Protein AF-A0A7R8ZZR2-F1 (afdb_monomer)

Solvent-accessible surface area (backbone atoms only — not comparable to full-atom values): 8024 Å² total; per-residue (Å²): 112,69,71,65,54,50,57,35,48,76,73,75,44,78,83,73,90,65,82,86,85,76,93,76,87,81,80,79,66,53,76,49,72,29,12,95,84,40,69,43,72,33,41,81,89,72,73,53,55,64,72,53,39,48,68,42,6,51,64,75,61,72,66,41,64,36,55,66,50,76,46,54,49,94,45,49,70,57,51,56,50,48,55,53,53,51,52,53,51,31,54,44,25,63,27,50,72,75,53,82,60,51,75,46,70,40,54,95,84,43,59,70,61,52,55,50,52,50,52,54,58,44,57,76,65,65,49,64,77,84,128

Sequence (131 aa):
NEEAESILREWGVKIDRNVLSLSGRNLGSEKVYFGQGRSVVCDRKKADFTSGLTNSGPLKPIDVHCWGIIYPRKDEQTAQSFMREYKNAAMGMKIRIANDPIVRGVSSTGGVKEYLKFLQEMKQTNPQIQV

Foldseek 3Di:
DVVVQVVQVVVVHDDDPDDDDDDDDQDAFDWDAADPRDIDGQDSVPSDCVVVQLQGAHNDADAWEAAADEDALVCVVVVVVVQVVVCVSCVSNVHHHPDDYHYYHAYPPNPVVVVVVVVVVSVVVVGPDDD

Organism: NCBI:txid163714

Mean predicted aligned error: 9.52 Å

pLDDT: mean 86.4, std 8.98, range [32.56, 96.19]

InterPro domains:
  IPR012337 Ribonuclease H-like superfamily [SSF53098] (2-122)

Structure (mmCIF, N/CA/C/O backbone):
data_AF-A0A7R8ZZR2-F1
#
_entry.id   AF-A0A7R8ZZR2-F1
#
loop_
_atom_site.group_PDB
_atom_site.id
_atom_site.type_symbol
_atom_site.label_atom_id
_atom_site.label_alt_id
_atom_site.label_comp_id
_atom_site.label_asym_id
_atom_site.label_entity_id
_atom_site.label_seq_id
_atom_site.pdbx_PDB_ins_code
_atom_site.Cartn_x
_atom_site.Cartn_y
_atom_site.Cartn_z
_atom_site.occupancy
_atom_site.B_iso_or_equiv
_atom_site.auth_seq_id
_atom_site.auth_comp_id
_atom_site.auth_asym_id
_atom_site.auth_atom_id
_atom_site.pdbx_PDB_model_num
ATOM 1 N N . ASN A 1 1 ? 47.458 11.390 -7.026 1.00 74.88 1 ASN A N 1
ATOM 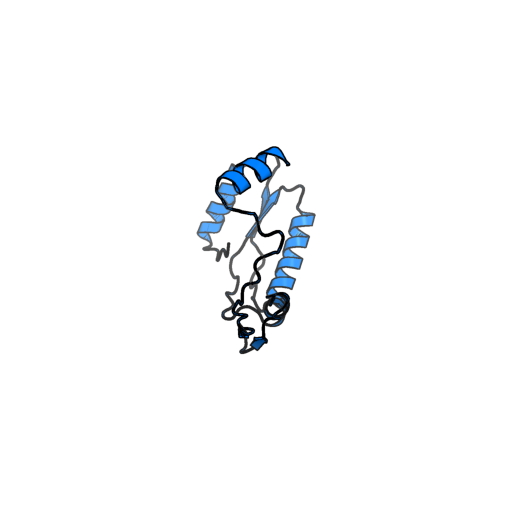2 C CA . ASN A 1 1 ? 48.406 10.905 -6.006 1.00 74.88 1 ASN A CA 1
ATOM 3 C C . ASN A 1 1 ? 49.623 10.396 -6.758 1.00 74.88 1 ASN A C 1
ATOM 5 O O . ASN A 1 1 ? 49.504 9.386 -7.438 1.00 74.88 1 ASN A O 1
ATOM 9 N N . GLU A 1 2 ? 50.717 11.150 -6.740 1.00 80.31 2 GLU A N 1
ATOM 10 C CA . GLU A 1 2 ? 51.899 10.894 -7.579 1.00 80.31 2 GLU A CA 1
ATOM 11 C C . GLU A 1 2 ? 52.656 9.630 -7.158 1.00 80.31 2 GLU A C 1
ATOM 13 O O . GLU A 1 2 ? 53.114 8.877 -8.013 1.00 80.31 2 GLU A O 1
ATOM 18 N N . GLU A 1 3 ? 52.692 9.336 -5.858 1.00 87.56 3 GLU A N 1
ATOM 19 C CA . GLU A 1 3 ? 53.346 8.144 -5.312 1.00 87.56 3 GLU A CA 1
ATOM 20 C C . GLU A 1 3 ? 52.667 6.853 -5.802 1.00 87.56 3 GLU A C 1
ATOM 22 O O . GLU A 1 3 ? 53.319 5.932 -6.291 1.00 87.56 3 GLU A O 1
ATOM 27 N N . ALA A 1 4 ? 51.331 6.825 -5.790 1.00 84.31 4 ALA A N 1
ATOM 28 C CA . ALA A 1 4 ? 50.553 5.701 -6.309 1.00 84.31 4 ALA A CA 1
ATOM 29 C C . ALA A 1 4 ? 50.708 5.519 -7.833 1.00 84.31 4 ALA A C 1
ATOM 31 O O . ALA A 1 4 ? 50.738 4.389 -8.317 1.00 84.31 4 ALA A O 1
ATOM 32 N N . GLU A 1 5 ? 50.822 6.609 -8.604 1.00 85.69 5 GLU A N 1
ATOM 33 C CA . GLU A 1 5 ? 51.084 6.513 -10.047 1.00 85.69 5 GLU A CA 1
ATOM 34 C C . GLU A 1 5 ? 52.496 5.978 -10.341 1.00 85.69 5 GLU A C 1
ATOM 36 O O . GLU A 1 5 ? 52.665 5.254 -11.322 1.00 85.69 5 GLU A O 1
ATOM 41 N N . SER A 1 6 ? 53.492 6.292 -9.502 1.00 87.88 6 SER A N 1
ATOM 42 C CA . SER A 1 6 ? 54.864 5.784 -9.644 1.00 87.88 6 SER A CA 1
ATOM 43 C C . SER A 1 6 ? 54.932 4.269 -9.455 1.00 87.88 6 SER A C 1
ATOM 45 O O . SER A 1 6 ? 55.445 3.568 -10.324 1.00 87.88 6 SER A O 1
ATOM 47 N N . ILE A 1 7 ? 54.327 3.752 -8.380 1.00 92.19 7 ILE A N 1
ATOM 48 C CA . ILE A 1 7 ? 54.299 2.310 -8.087 1.00 92.19 7 ILE A CA 1
ATOM 49 C C . ILE A 1 7 ? 53.626 1.535 -9.229 1.00 92.19 7 ILE A C 1
ATOM 51 O O . ILE A 1 7 ? 54.125 0.505 -9.671 1.00 92.19 7 ILE A O 1
ATOM 55 N N . LEU A 1 8 ? 52.516 2.042 -9.773 1.00 88.69 8 LEU A N 1
ATOM 56 C CA . LEU A 1 8 ? 51.839 1.383 -10.895 1.00 88.69 8 LEU A CA 1
ATOM 57 C C . LEU A 1 8 ? 52.711 1.349 -12.158 1.00 88.69 8 LEU A C 1
ATOM 59 O O . LEU A 1 8 ? 52.755 0.327 -12.846 1.00 88.69 8 LEU A O 1
ATOM 63 N N . ARG A 1 9 ? 53.455 2.429 -12.435 1.00 89.56 9 ARG A N 1
ATOM 64 C CA . ARG A 1 9 ? 54.389 2.484 -13.568 1.00 89.56 9 ARG A CA 1
ATOM 65 C C . ARG A 1 9 ? 55.549 1.505 -13.414 1.00 89.56 9 ARG A C 1
ATOM 67 O O . ARG A 1 9 ? 55.917 0.885 -14.407 1.00 89.56 9 ARG A O 1
ATOM 74 N N . GLU A 1 10 ? 56.086 1.327 -12.206 1.00 93.12 10 GLU A N 1
ATOM 75 C CA . GLU A 1 10 ? 57.122 0.318 -11.923 1.00 93.12 10 GLU A CA 1
ATOM 76 C C . GLU A 1 10 ? 56.635 -1.104 -12.235 1.00 93.12 10 GLU A C 1
ATOM 78 O O . GLU A 1 10 ? 57.394 -1.932 -12.734 1.00 93.12 10 GLU A O 1
ATOM 83 N N . TRP A 1 11 ? 55.345 -1.367 -12.022 1.00 92.69 11 TRP A N 1
ATOM 84 C CA . TRP A 1 11 ? 54.698 -2.644 -12.331 1.00 92.69 11 TRP A CA 1
ATOM 85 C C . TRP A 1 11 ? 54.255 -2.756 -13.803 1.00 92.69 11 TRP A C 1
ATOM 87 O O . TRP A 1 11 ? 53.614 -3.733 -14.186 1.00 92.69 11 TRP A O 1
ATOM 97 N N . GLY A 1 12 ? 54.565 -1.760 -14.642 1.00 92.88 12 GLY A N 1
ATOM 98 C CA . GLY A 1 12 ? 54.191 -1.732 -16.059 1.00 92.88 12 GLY A CA 1
ATOM 99 C C . GLY A 1 12 ? 52.696 -1.516 -16.319 1.00 92.88 12 GLY A C 1
ATOM 100 O O . GLY A 1 12 ? 52.227 -1.755 -17.432 1.00 92.88 12 GLY A O 1
ATOM 101 N N . VAL A 1 13 ? 51.934 -1.061 -15.322 1.00 92.25 13 VAL A N 1
ATOM 102 C CA . VAL A 1 13 ? 50.485 -0.835 -15.408 1.00 92.25 13 VAL A CA 1
ATOM 103 C C . VAL A 1 13 ? 50.130 0.645 -15.271 1.00 92.25 13 VAL A C 1
ATOM 105 O O . VAL A 1 13 ? 50.848 1.454 -14.689 1.00 92.25 13 VAL A O 1
ATOM 108 N N . LYS A 1 14 ? 48.984 1.027 -15.835 1.00 89.62 14 LYS A N 1
ATOM 109 C CA . LYS A 1 14 ? 48.417 2.374 -15.708 1.00 89.62 14 LYS A CA 1
ATOM 110 C C . LYS A 1 14 ? 46.914 2.284 -15.492 1.00 89.62 14 LYS A C 1
ATOM 112 O O . LYS A 1 14 ? 46.265 1.401 -16.048 1.00 89.62 14 LYS A O 1
ATOM 117 N N . ILE A 1 15 ? 46.365 3.217 -14.723 1.00 88.00 15 ILE A N 1
ATOM 118 C CA . ILE A 1 15 ? 44.914 3.359 -14.582 1.00 88.00 15 ILE A CA 1
ATOM 119 C C . ILE A 1 15 ? 44.393 4.049 -15.839 1.00 88.00 15 ILE A C 1
ATOM 121 O O . ILE A 1 15 ? 44.862 5.134 -16.195 1.00 88.00 15 ILE A O 1
ATOM 125 N N . ASP A 1 16 ? 43.432 3.421 -16.512 1.00 88.94 16 ASP A N 1
ATOM 126 C CA . ASP A 1 16 ? 42.679 4.106 -17.554 1.00 88.94 16 ASP A CA 1
ATOM 127 C C . ASP A 1 16 ? 41.823 5.194 -16.899 1.00 88.94 16 ASP A C 1
ATOM 129 O O . ASP A 1 16 ? 41.065 4.939 -15.964 1.00 88.94 16 ASP A O 1
ATOM 133 N N . ARG A 1 17 ? 41.987 6.432 -17.366 1.00 88.06 17 ARG A N 1
ATOM 134 C CA . ARG A 1 17 ? 41.234 7.583 -16.854 1.00 88.06 17 ARG A CA 1
ATOM 135 C C . ARG A 1 17 ? 39.825 7.647 -17.442 1.00 88.06 17 ARG A C 1
ATOM 137 O O . ARG A 1 17 ? 39.026 8.475 -17.011 1.00 88.06 17 ARG A O 1
ATOM 144 N N . ASN A 1 18 ? 39.526 6.790 -18.414 1.00 91.69 18 ASN A N 1
ATOM 145 C CA . ASN A 1 18 ? 38.216 6.686 -19.024 1.00 91.69 18 ASN A CA 1
ATOM 146 C C . ASN A 1 18 ? 37.351 5.657 -18.299 1.00 91.69 18 ASN A C 1
ATOM 148 O O . ASN A 1 18 ? 37.819 4.622 -17.826 1.00 91.69 18 ASN A O 1
ATOM 152 N N . VAL A 1 19 ? 36.050 5.929 -18.256 1.00 91.06 19 VAL A N 1
ATOM 153 C CA . VAL A 1 19 ? 35.066 4.958 -17.782 1.00 91.06 19 VAL A CA 1
ATOM 154 C C . VAL A 1 19 ? 34.918 3.854 -18.825 1.00 91.06 19 VAL A C 1
ATOM 156 O O . VAL A 1 19 ? 34.728 4.128 -20.011 1.00 91.06 19 VAL A O 1
ATOM 159 N N . LEU A 1 20 ? 34.955 2.600 -18.373 1.00 93.31 20 LEU A N 1
ATOM 160 C CA . LEU A 1 20 ? 34.658 1.451 -19.219 1.00 93.31 20 LEU A CA 1
ATOM 161 C C . LEU A 1 20 ? 33.188 1.501 -19.662 1.00 93.31 20 LEU A C 1
ATOM 163 O O . LEU A 1 20 ? 32.278 1.384 -18.840 1.00 93.31 20 LEU A O 1
ATOM 167 N N . SER A 1 21 ? 32.952 1.658 -20.964 1.00 92.00 21 SER A N 1
ATOM 168 C CA . SER A 1 21 ? 31.608 1.561 -21.531 1.00 92.00 21 SER A CA 1
ATOM 169 C C . SER A 1 21 ? 31.243 0.096 -21.742 1.00 92.00 21 SER A C 1
ATOM 171 O O . SER A 1 21 ? 31.964 -0.648 -22.407 1.00 92.00 21 SER A O 1
ATOM 173 N N . LEU A 1 22 ? 30.116 -0.320 -21.172 1.00 92.62 22 LEU A N 1
ATOM 174 C CA . LEU A 1 22 ? 29.594 -1.672 -21.308 1.00 92.62 22 LEU A CA 1
ATOM 175 C C . LEU A 1 22 ? 28.289 -1.638 -22.096 1.00 92.62 22 LEU A C 1
ATOM 177 O O . LEU A 1 22 ? 27.407 -0.819 -21.841 1.00 92.62 22 LEU A O 1
ATOM 181 N N . SER A 1 23 ? 28.146 -2.576 -23.029 1.00 92.50 23 SER A N 1
ATOM 182 C CA . SER A 1 23 ? 26.875 -2.810 -23.709 1.00 92.50 23 SER A CA 1
ATOM 183 C C . SER A 1 23 ? 25.990 -3.694 -22.833 1.00 92.50 23 SER A C 1
ATOM 185 O O . SER A 1 23 ? 26.257 -4.881 -22.657 1.00 92.50 23 SER A O 1
ATOM 187 N N . GLY A 1 24 ? 24.945 -3.104 -22.258 1.00 90.88 24 GLY A N 1
ATOM 188 C CA . GLY A 1 24 ? 23.925 -3.817 -21.491 1.00 90.88 24 GLY A CA 1
ATOM 189 C C . GLY A 1 24 ? 22.687 -4.157 -22.324 1.00 90.88 24 GLY A C 1
ATOM 190 O O . GLY A 1 24 ? 22.468 -3.609 -23.404 1.00 90.88 24 GLY A O 1
ATOM 191 N N . ARG A 1 25 ? 21.828 -5.034 -21.792 1.00 91.19 25 ARG A N 1
ATOM 192 C CA . ARG A 1 25 ? 20.475 -5.253 -22.328 1.00 91.19 25 ARG A CA 1
ATOM 193 C C . ARG A 1 25 ? 19.492 -4.341 -21.609 1.00 91.19 25 ARG A C 1
ATOM 195 O O . ARG A 1 25 ? 19.486 -4.289 -20.384 1.00 91.19 25 ARG A O 1
ATOM 202 N N . ASN A 1 26 ? 18.625 -3.682 -22.368 1.00 86.19 26 ASN A N 1
ATOM 203 C CA . ASN A 1 26 ? 17.493 -2.949 -21.817 1.00 86.19 26 ASN A CA 1
ATOM 204 C C . ASN A 1 26 ? 16.212 -3.717 -22.153 1.00 86.19 26 ASN A C 1
ATOM 206 O O . ASN A 1 26 ? 15.808 -3.760 -23.316 1.00 86.19 26 ASN A O 1
ATOM 210 N N . LEU A 1 27 ? 15.612 -4.347 -21.142 1.00 86.44 27 LEU A N 1
ATOM 211 C CA . LEU A 1 27 ? 14.382 -5.120 -21.304 1.00 86.44 27 LEU A CA 1
ATOM 212 C C . LEU A 1 27 ? 13.211 -4.206 -21.710 1.00 86.44 27 LEU A C 1
ATOM 214 O O . LEU A 1 27 ? 13.236 -2.988 -21.508 1.00 86.44 27 LEU A O 1
ATOM 218 N N . GLY A 1 28 ? 12.213 -4.799 -22.365 1.00 87.00 28 GLY A N 1
ATOM 219 C CA . GLY A 1 28 ? 10.987 -4.099 -22.741 1.00 87.00 28 GLY A CA 1
ATOM 220 C C . GLY A 1 28 ? 10.121 -3.768 -21.525 1.00 87.00 28 GLY A C 1
ATOM 221 O O . GLY A 1 28 ? 10.356 -4.257 -20.423 1.00 87.00 28 GLY A O 1
ATOM 222 N N . SER A 1 29 ? 9.111 -2.926 -21.735 1.00 88.62 29 SER A N 1
ATOM 223 C CA . SER A 1 29 ? 8.074 -2.708 -20.726 1.00 88.62 29 SER A CA 1
ATOM 224 C C . SER A 1 29 ? 7.188 -3.940 -20.594 1.00 88.62 29 SER A C 1
ATOM 226 O O . SER A 1 29 ? 6.733 -4.490 -21.596 1.00 88.62 29 SER A O 1
ATOM 228 N N . GLU A 1 30 ? 6.874 -4.298 -19.354 1.00 88.75 30 GLU A N 1
ATOM 229 C CA . GLU A 1 30 ? 5.937 -5.371 -19.043 1.00 88.75 30 GLU A CA 1
ATOM 230 C C . GLU A 1 30 ? 4.507 -4.846 -18.901 1.00 88.75 30 GLU A C 1
ATOM 232 O O . GLU A 1 30 ? 4.267 -3.684 -18.550 1.00 88.75 30 GLU A O 1
ATOM 237 N N . LYS A 1 31 ? 3.536 -5.722 -19.168 1.00 92.00 31 LYS A N 1
ATOM 238 C CA . LYS A 1 31 ? 2.116 -5.434 -18.965 1.00 92.00 31 LYS A CA 1
ATOM 239 C C . LYS A 1 31 ? 1.673 -5.961 -17.601 1.00 92.00 31 LYS A C 1
ATOM 241 O O . LYS A 1 31 ? 1.784 -7.151 -17.327 1.00 92.00 31 LYS A O 1
ATOM 246 N N . VAL A 1 32 ? 1.123 -5.078 -16.774 1.00 92.25 32 VAL A N 1
ATOM 247 C CA . VAL A 1 32 ? 0.561 -5.415 -15.462 1.00 92.25 32 VAL A CA 1
ATOM 248 C C . VAL A 1 32 ? -0.944 -5.592 -15.602 1.00 92.25 32 VAL A C 1
ATOM 250 O O . VAL A 1 32 ? -1.620 -4.714 -16.141 1.00 92.25 32 VAL A O 1
ATOM 253 N N . TYR A 1 33 ? -1.467 -6.718 -15.122 1.00 93.38 33 TYR A N 1
ATOM 254 C CA . TYR A 1 33 ? -2.897 -7.028 -15.137 1.00 93.38 33 TYR A CA 1
ATOM 255 C C . TYR A 1 33 ? -3.530 -6.748 -13.774 1.00 93.38 33 TYR A C 1
ATOM 257 O O . TYR A 1 33 ? -2.975 -7.084 -12.729 1.00 93.38 33 TYR A O 1
ATOM 265 N N . PHE A 1 34 ? -4.716 -6.156 -13.805 1.00 93.44 34 PHE A N 1
ATOM 266 C CA . PHE A 1 34 ? -5.498 -5.744 -12.648 1.00 93.44 34 PHE A CA 1
ATOM 267 C C . PHE A 1 34 ? -6.878 -6.402 -12.656 1.00 93.44 34 PHE A C 1
ATOM 269 O O . PHE A 1 34 ? -7.222 -7.174 -13.556 1.00 93.44 34 PHE A O 1
ATOM 276 N N . GLY A 1 35 ? -7.679 -6.085 -11.639 1.00 89.12 35 GLY A N 1
ATOM 277 C CA . GLY A 1 35 ? -9.068 -6.516 -11.569 1.00 89.12 35 GLY A CA 1
ATOM 278 C C . GLY A 1 35 ? -9.876 -6.084 -12.796 1.00 89.12 35 GLY A C 1
ATOM 279 O O . GLY A 1 35 ? -9.500 -5.178 -13.547 1.00 89.12 35 GLY A O 1
ATOM 280 N N . GLN A 1 36 ? -11.014 -6.751 -13.004 1.00 83.94 36 GLN A N 1
ATOM 281 C CA . GLN A 1 36 ? -11.977 -6.416 -14.065 1.00 83.94 36 GLN A CA 1
ATOM 282 C C . GLN A 1 36 ? -11.400 -6.489 -15.495 1.00 83.94 36 GLN A C 1
ATOM 284 O O . GLN A 1 36 ? -11.885 -5.811 -16.397 1.00 83.94 36 GLN A O 1
ATOM 289 N N . GLY A 1 37 ? -10.350 -7.292 -15.710 1.00 87.06 37 GLY A N 1
ATOM 290 C CA . GLY A 1 37 ? -9.736 -7.485 -17.028 1.00 87.06 37 GLY A CA 1
ATOM 291 C C . GLY A 1 37 ? -8.935 -6.283 -17.538 1.00 87.06 37 GLY A C 1
ATOM 292 O O . GLY A 1 37 ? -8.603 -6.228 -18.721 1.00 87.06 37 GLY A O 1
ATOM 293 N N . ARG A 1 38 ? -8.619 -5.310 -16.674 1.00 89.38 38 ARG A N 1
ATOM 294 C CA . ARG A 1 38 ? -7.796 -4.155 -17.048 1.00 89.38 38 AR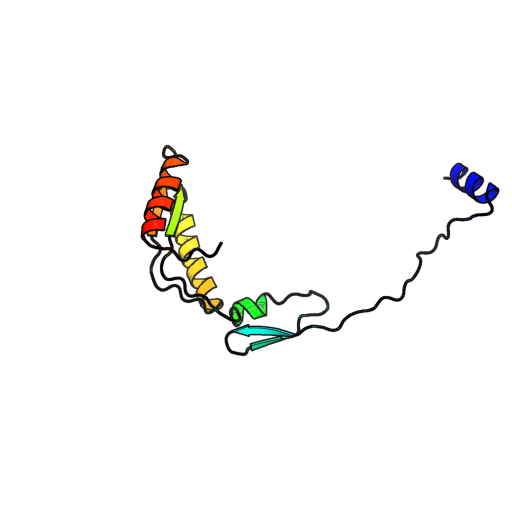G A CA 1
ATOM 295 C C . ARG A 1 38 ? -6.316 -4.492 -17.008 1.00 89.38 38 ARG A C 1
ATOM 297 O O . ARG A 1 38 ? -5.863 -5.325 -16.230 1.00 89.38 38 ARG A O 1
ATOM 304 N N . SER A 1 39 ? -5.544 -3.793 -17.828 1.00 91.38 39 SER A N 1
ATOM 305 C CA . SER A 1 39 ? -4.091 -3.900 -17.821 1.00 91.38 39 SER A CA 1
ATOM 306 C C . SER A 1 39 ? -3.447 -2.572 -18.182 1.00 91.38 39 SER A C 1
ATOM 308 O O . SER A 1 39 ? -4.008 -1.832 -18.990 1.00 91.38 39 SER A O 1
ATOM 310 N N . VAL A 1 40 ? -2.259 -2.307 -17.648 1.00 89.69 40 VAL A N 1
ATOM 311 C CA . VAL A 1 40 ? -1.433 -1.153 -18.026 1.00 89.69 40 VAL A CA 1
ATOM 312 C C . VAL A 1 40 ? -0.070 -1.633 -18.501 1.00 89.69 40 VAL A C 1
ATOM 314 O O . VAL A 1 40 ? 0.460 -2.619 -17.994 1.00 89.69 40 VAL A O 1
ATOM 317 N N . VAL A 1 41 ? 0.507 -0.943 -19.480 1.00 89.06 41 VAL A N 1
ATOM 318 C CA . VAL A 1 41 ? 1.915 -1.141 -19.840 1.00 89.06 41 VAL A CA 1
ATOM 319 C C . VAL A 1 41 ? 2.745 -0.277 -18.898 1.00 89.06 41 VAL A C 1
ATOM 321 O O . VAL A 1 41 ? 2.509 0.926 -18.810 1.00 89.06 41 VAL A O 1
ATOM 324 N N . CYS A 1 42 ? 3.676 -0.891 -18.170 1.00 85.44 42 CYS A N 1
ATOM 325 C CA . CYS A 1 42 ? 4.478 -0.197 -17.171 1.00 85.44 42 CYS A CA 1
ATOM 326 C C . CYS A 1 42 ? 5.392 0.838 -17.848 1.00 85.44 42 CYS A C 1
ATOM 328 O O . CYS A 1 42 ? 6.076 0.524 -18.832 1.00 85.44 42 CYS A O 1
ATOM 330 N N . ASP A 1 43 ? 5.406 2.075 -17.339 1.00 78.19 43 ASP A N 1
ATOM 331 C CA . ASP A 1 43 ? 6.269 3.134 -17.874 1.00 78.19 43 ASP A CA 1
ATOM 332 C C . ASP A 1 43 ? 7.735 2.712 -17.729 1.00 78.19 43 ASP A C 1
ATOM 334 O O . ASP A 1 43 ? 8.233 2.526 -16.621 1.00 78.19 43 ASP A O 1
ATOM 338 N N . ARG A 1 44 ? 8.447 2.598 -18.853 1.00 75.25 44 ARG A N 1
ATOM 339 C CA . ARG A 1 44 ? 9.847 2.160 -18.901 1.00 75.25 44 ARG A CA 1
ATOM 340 C C . ARG A 1 44 ? 10.786 3.040 -18.072 1.00 75.25 44 ARG A C 1
ATOM 342 O O . ARG A 1 44 ? 11.832 2.568 -17.643 1.00 75.25 44 ARG A O 1
ATOM 349 N N . LYS A 1 45 ? 10.453 4.320 -17.881 1.00 78.81 45 LYS A N 1
ATOM 350 C CA . LYS A 1 45 ? 11.305 5.270 -17.152 1.00 78.81 45 LYS A CA 1
ATOM 351 C C . LYS A 1 45 ? 11.089 5.224 -15.644 1.00 78.81 45 LYS A C 1
ATOM 353 O O . LYS A 1 45 ? 12.025 5.495 -14.902 1.00 78.81 45 LYS A O 1
ATOM 358 N N . LYS A 1 46 ? 9.863 4.931 -15.206 1.00 81.19 46 LYS A N 1
ATOM 359 C CA . LYS A 1 46 ? 9.462 5.004 -13.792 1.00 81.19 46 LYS A CA 1
ATOM 360 C C . LYS A 1 46 ? 9.259 3.636 -13.149 1.00 81.19 46 LYS A C 1
ATOM 362 O O . LYS A 1 46 ? 9.344 3.545 -11.932 1.00 81.19 46 LYS A O 1
ATOM 367 N N . ALA A 1 47 ? 8.989 2.607 -13.956 1.00 84.00 47 ALA A N 1
ATOM 368 C CA . ALA A 1 47 ? 8.566 1.281 -13.513 1.00 84.00 47 ALA A CA 1
ATOM 369 C C . ALA A 1 47 ? 7.416 1.342 -12.485 1.00 84.00 47 ALA A C 1
ATOM 371 O O . ALA A 1 47 ? 7.392 0.583 -11.521 1.00 84.00 47 ALA A O 1
ATOM 372 N N . ASP A 1 48 ? 6.471 2.266 -12.697 1.00 87.19 48 ASP A N 1
ATOM 373 C CA . ASP A 1 48 ? 5.351 2.534 -11.792 1.00 87.19 48 ASP A CA 1
ATOM 374 C C . ASP A 1 48 ? 4.011 2.164 -12.440 1.00 87.19 48 ASP A C 1
ATOM 376 O O . ASP A 1 48 ? 3.763 2.418 -13.622 1.00 87.19 48 ASP A O 1
ATOM 380 N N . PHE A 1 49 ? 3.140 1.568 -11.632 1.00 89.06 49 PHE A N 1
ATOM 381 C CA . PHE A 1 49 ? 1.799 1.123 -12.001 1.00 89.06 49 PHE A CA 1
ATOM 382 C C . PHE A 1 49 ? 0.756 1.457 -10.920 1.00 89.06 49 PHE A C 1
ATOM 384 O O . PHE A 1 49 ? -0.374 0.965 -10.974 1.00 89.06 49 PHE A O 1
ATOM 391 N N . THR A 1 50 ? 1.104 2.316 -9.954 1.00 89.00 50 THR A N 1
ATOM 392 C CA . THR A 1 50 ? 0.252 2.675 -8.808 1.00 89.00 50 THR A CA 1
ATOM 393 C C . THR A 1 50 ? -1.095 3.243 -9.254 1.00 89.00 50 THR A C 1
ATOM 395 O O . THR A 1 50 ? -2.141 2.822 -8.764 1.00 89.00 50 THR A O 1
ATOM 398 N N . SER A 1 51 ? -1.096 4.137 -10.247 1.00 84.69 51 SER A N 1
ATOM 399 C CA . SER A 1 51 ? -2.328 4.707 -10.812 1.00 84.69 51 SER A CA 1
ATOM 400 C C . SER A 1 51 ? -3.217 3.660 -11.492 1.00 84.69 51 SER A C 1
ATOM 402 O O . SER A 1 51 ? -4.441 3.790 -11.507 1.00 84.69 51 SER A O 1
ATOM 404 N N . GLY A 1 52 ? -2.623 2.600 -12.045 1.00 86.69 52 GLY A N 1
ATOM 4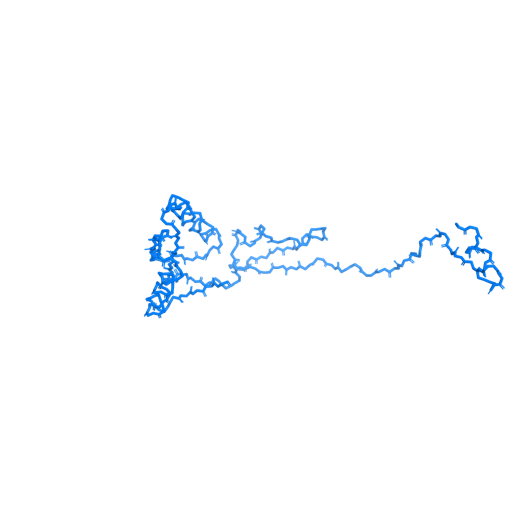05 C CA . GLY A 1 52 ? -3.364 1.468 -12.592 1.00 86.69 52 GLY A CA 1
ATOM 406 C C . GLY A 1 52 ? -4.116 0.711 -11.497 1.00 86.69 52 GLY A C 1
ATOM 407 O O . GLY A 1 52 ? -5.308 0.429 -11.655 1.00 86.69 52 GLY A O 1
ATOM 408 N N . LEU A 1 53 ? -3.444 0.466 -10.366 1.00 88.06 53 LEU A N 1
ATOM 409 C CA . LEU A 1 53 ? -4.003 -0.227 -9.205 1.00 88.06 53 LEU A CA 1
ATOM 410 C C . LEU A 1 53 ? -5.129 0.572 -8.540 1.00 88.06 53 LEU A C 1
ATOM 412 O O . LEU A 1 53 ? -6.192 0.013 -8.273 1.00 88.06 53 LEU A O 1
ATOM 416 N N . THR A 1 54 ? -4.935 1.873 -8.304 1.00 87.19 54 THR A N 1
ATOM 417 C CA . THR A 1 54 ? -5.930 2.711 -7.608 1.00 87.19 54 THR A CA 1
ATOM 418 C C . THR A 1 54 ? -7.237 2.869 -8.386 1.00 87.19 54 THR A C 1
ATOM 420 O O . THR A 1 54 ? -8.282 3.065 -7.774 1.00 87.19 54 THR A O 1
ATOM 423 N N . ASN A 1 55 ? -7.199 2.747 -9.717 1.00 83.25 55 ASN A N 1
ATOM 424 C CA . ASN A 1 55 ? -8.372 2.891 -10.585 1.00 83.25 55 ASN A CA 1
ATOM 425 C C . ASN A 1 55 ? -9.051 1.562 -10.958 1.00 83.25 55 ASN A C 1
ATOM 427 O O . ASN A 1 55 ? -10.233 1.547 -11.319 1.00 83.25 55 ASN A O 1
ATOM 431 N N . SER A 1 56 ? -8.301 0.457 -10.949 1.00 88.44 56 SER A N 1
ATOM 432 C CA . SER A 1 56 ? -8.767 -0.847 -11.455 1.00 88.44 56 SER A CA 1
ATOM 433 C C . SER A 1 56 ? -8.915 -1.903 -10.365 1.00 88.44 56 SER A C 1
ATOM 435 O O . SER A 1 56 ? -9.619 -2.890 -10.571 1.00 88.44 56 SER A O 1
ATOM 437 N N . GLY A 1 57 ? -8.288 -1.688 -9.210 1.00 91.00 57 GLY A N 1
ATOM 438 C CA . GLY A 1 57 ? -8.258 -2.647 -8.119 1.00 91.00 57 GLY A CA 1
ATOM 439 C C . GLY A 1 57 ? -7.302 -3.820 -8.355 1.00 91.00 57 GLY A C 1
ATOM 440 O O . GLY A 1 57 ? -6.756 -3.999 -9.450 1.00 91.00 57 GLY A O 1
ATOM 441 N N . PRO A 1 58 ? -7.065 -4.637 -7.319 1.00 91.31 58 PRO A N 1
ATOM 442 C CA . PRO A 1 58 ? -6.232 -5.827 -7.429 1.00 91.31 58 PRO A CA 1
ATOM 443 C C . PRO A 1 58 ? -6.880 -6.865 -8.355 1.00 91.31 58 PRO A C 1
ATOM 445 O O . PRO A 1 58 ? -8.096 -6.885 -8.539 1.00 91.31 58 PRO A O 1
ATOM 448 N N . LEU A 1 59 ? -6.067 -7.770 -8.910 1.00 92.62 59 LEU A N 1
ATOM 449 C CA . LEU A 1 59 ? -6.538 -8.854 -9.785 1.00 92.62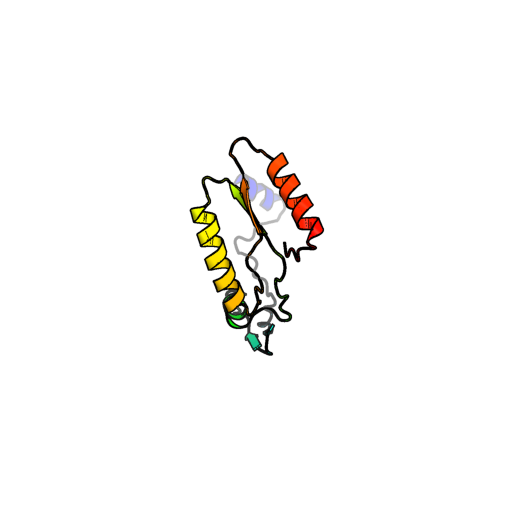 59 LEU A CA 1
ATOM 450 C C . LEU A 1 59 ? -7.639 -9.703 -9.128 1.00 92.62 59 LEU A C 1
ATOM 452 O O . LEU A 1 59 ? -8.606 -10.088 -9.781 1.00 92.62 59 LEU A O 1
ATOM 456 N N . LYS A 1 60 ? -7.492 -9.961 -7.825 1.00 90.12 60 LYS A N 1
ATOM 457 C CA . LYS A 1 60 ? -8.471 -10.659 -6.994 1.00 90.12 60 LYS A CA 1
ATOM 458 C C . LYS A 1 60 ? -8.700 -9.853 -5.710 1.00 90.12 60 LYS A C 1
ATOM 460 O O . LYS A 1 60 ? -7.899 -9.985 -4.783 1.00 90.12 60 LYS A O 1
ATOM 465 N N . PRO A 1 61 ? -9.729 -8.991 -5.652 1.00 87.31 61 PRO A N 1
ATOM 466 C CA . PRO A 1 61 ? -10.054 -8.273 -4.425 1.00 87.31 61 PRO A CA 1
ATOM 467 C C . PRO A 1 61 ? -10.519 -9.253 -3.344 1.00 87.31 61 PRO A C 1
ATOM 469 O O . PRO A 1 61 ? -11.178 -10.252 -3.639 1.00 87.31 61 PRO A O 1
ATOM 472 N N . ILE A 1 62 ? -10.141 -8.968 -2.098 1.00 88.06 62 ILE A N 1
ATOM 473 C CA . ILE A 1 62 ? -10.647 -9.657 -0.910 1.00 88.06 62 ILE A CA 1
ATOM 474 C C . ILE A 1 62 ? -11.491 -8.643 -0.155 1.00 88.06 62 ILE A C 1
ATOM 476 O O . ILE A 1 62 ? -10.977 -7.613 0.274 1.00 88.06 62 ILE A O 1
ATOM 480 N N . ASP A 1 63 ? -12.782 -8.925 -0.037 1.00 89.00 63 ASP A N 1
ATOM 481 C CA . ASP A 1 63 ? -13.718 -8.053 0.661 1.00 89.00 63 ASP A CA 1
ATOM 482 C C . ASP A 1 63 ? -13.485 -8.108 2.174 1.00 89.00 63 ASP A C 1
ATOM 484 O O . ASP A 1 63 ? -13.287 -9.172 2.756 1.00 89.00 63 ASP A O 1
ATOM 488 N N . VAL A 1 64 ? -13.542 -6.952 2.831 1.00 88.88 64 VAL A N 1
ATOM 489 C CA . VAL A 1 64 ? -13.331 -6.823 4.273 1.00 88.88 64 VAL A CA 1
ATOM 490 C C . VAL A 1 64 ? -14.684 -6.854 4.978 1.00 88.88 64 VAL A C 1
ATOM 492 O O . VAL A 1 64 ? -15.466 -5.900 4.928 1.00 88.88 64 VAL A O 1
ATOM 495 N N . HIS A 1 65 ? -14.970 -7.966 5.654 1.00 85.69 65 HIS A N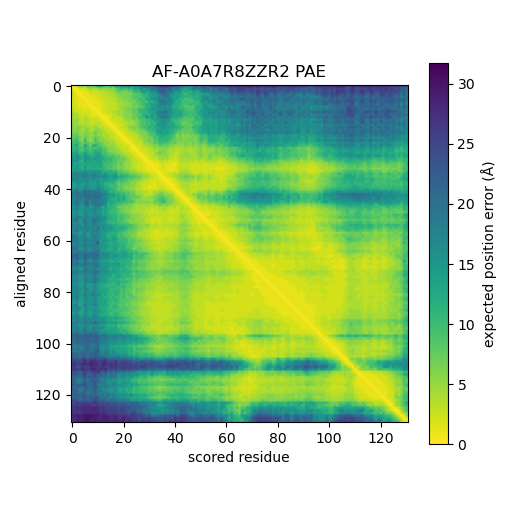 1
ATOM 496 C CA . HIS A 1 65 ? -16.245 -8.173 6.351 1.00 85.69 65 HIS A CA 1
ATOM 497 C C . HIS A 1 65 ? -16.176 -7.913 7.857 1.00 85.69 65 HIS A C 1
ATOM 499 O O . HIS A 1 65 ? -17.114 -7.360 8.431 1.00 85.69 65 HIS A O 1
ATOM 505 N N . CYS A 1 66 ? -15.069 -8.300 8.490 1.00 85.81 66 CYS A N 1
ATOM 506 C CA . CYS A 1 66 ? -14.869 -8.217 9.933 1.00 85.81 66 CYS A CA 1
ATOM 507 C C . CYS A 1 66 ? -13.494 -7.609 10.194 1.00 85.81 66 CYS A C 1
ATOM 509 O O . CYS A 1 66 ? -12.472 -8.239 9.920 1.00 85.81 66 CYS A O 1
ATOM 511 N N . TRP A 1 67 ? -13.481 -6.380 10.702 1.00 88.25 67 TRP A N 1
ATOM 512 C CA . TRP A 1 67 ? -12.270 -5.614 10.972 1.00 88.25 67 TRP A CA 1
ATOM 513 C C . TRP A 1 67 ? -12.493 -4.681 12.162 1.00 88.25 67 TRP A C 1
ATOM 515 O O . TRP A 1 67 ? -13.625 -4.464 12.599 1.00 88.25 67 TRP A O 1
ATOM 525 N N . GLY A 1 68 ? -11.411 -4.161 12.727 1.00 88.19 68 GLY A N 1
ATOM 526 C CA . GLY A 1 68 ? -11.482 -3.298 13.895 1.00 88.19 68 GLY A CA 1
ATOM 527 C C . GLY A 1 68 ? -10.278 -2.382 13.996 1.00 88.19 68 GLY A C 1
ATOM 528 O O . GLY A 1 68 ? -9.232 -2.651 13.407 1.00 88.19 68 GLY A O 1
ATOM 529 N N . ILE A 1 69 ? -10.442 -1.295 14.740 1.00 90.12 69 ILE A N 1
ATOM 530 C CA . ILE A 1 69 ? -9.412 -0.283 14.944 1.00 90.12 69 ILE A CA 1
ATOM 531 C C . ILE A 1 69 ? -9.267 -0.020 16.431 1.00 90.12 69 ILE A C 1
ATOM 533 O O . ILE A 1 69 ? -10.241 0.213 17.148 1.00 90.12 69 ILE A O 1
ATOM 537 N N . ILE A 1 70 ? -8.017 -0.021 16.872 1.00 90.44 70 ILE A N 1
ATOM 538 C CA . ILE A 1 70 ? -7.628 0.356 18.218 1.00 90.44 70 ILE A CA 1
ATOM 539 C C . ILE A 1 70 ? -6.695 1.558 18.158 1.00 90.44 70 ILE A C 1
ATOM 541 O O . ILE A 1 70 ? -5.761 1.581 17.359 1.00 90.44 70 ILE A O 1
ATOM 545 N N . TYR A 1 71 ? -6.957 2.563 18.985 1.00 90.38 71 TYR A N 1
ATOM 546 C CA . TYR A 1 71 ? -6.179 3.800 19.005 1.00 90.38 71 TYR A CA 1
ATOM 547 C C . TYR A 1 71 ? -6.114 4.399 20.414 1.00 90.38 71 TYR A C 1
ATOM 549 O O . TYR A 1 71 ? -6.977 4.116 21.249 1.00 90.38 71 TYR A O 1
ATOM 557 N N . PRO A 1 72 ? -5.126 5.258 20.708 1.00 90.88 72 PRO A N 1
ATOM 558 C CA . PRO A 1 72 ? -5.125 6.057 21.930 1.00 90.88 72 PRO A CA 1
ATOM 559 C C . PRO A 1 72 ? -6.307 7.033 21.933 1.00 90.88 72 PRO A C 1
ATOM 561 O O . PRO A 1 72 ? -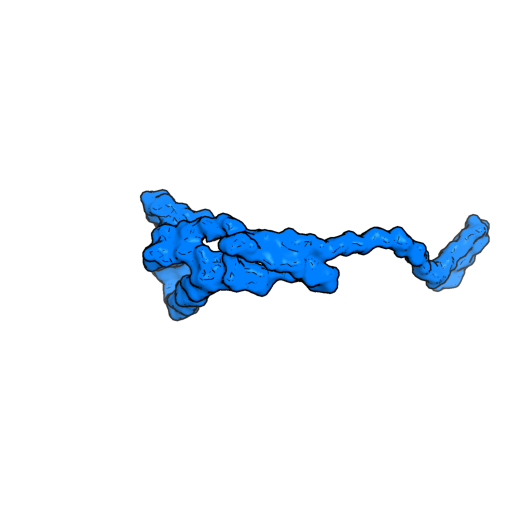6.487 7.754 20.961 1.00 90.88 72 PRO A O 1
ATOM 564 N N . ARG A 1 73 ? -7.078 7.141 23.025 1.00 90.81 73 ARG A N 1
ATOM 565 C CA . ARG A 1 73 ? -8.275 8.022 23.090 1.00 90.81 73 ARG A CA 1
ATOM 566 C C . ARG A 1 73 ? -8.032 9.474 22.667 1.00 90.81 73 ARG A C 1
ATOM 568 O O . ARG A 1 73 ? -8.932 10.109 22.135 1.00 90.81 73 ARG A O 1
ATOM 575 N N . LYS A 1 74 ? -6.823 9.993 22.892 1.00 91.38 74 LYS A N 1
ATOM 576 C CA . LYS A 1 74 ? -6.419 11.339 22.453 1.00 91.38 74 LYS A CA 1
ATOM 577 C C . LYS A 1 74 ? -6.472 11.528 20.926 1.00 91.38 74 LYS A C 1
ATOM 579 O O . LYS A 1 74 ? -6.626 12.651 20.471 1.00 91.38 74 LYS A O 1
ATOM 584 N N . ASP A 1 75 ? -6.389 10.439 20.164 1.00 93.50 75 ASP A N 1
ATOM 585 C CA . ASP A 1 75 ? -6.322 10.421 18.702 1.00 93.50 75 ASP A CA 1
ATOM 586 C C . ASP A 1 75 ? -7.662 10.006 18.060 1.00 93.50 75 ASP A C 1
ATOM 588 O O . ASP A 1 75 ? -7.704 9.659 16.882 1.00 93.50 75 ASP A O 1
ATOM 592 N N . GLU A 1 76 ? -8.770 10.057 18.811 1.00 93.44 76 GLU A N 1
ATOM 593 C CA . GLU A 1 76 ? -10.124 9.712 18.343 1.00 93.44 76 GLU A CA 1
ATOM 594 C C . GLU A 1 76 ? -10.464 10.389 17.006 1.00 93.44 76 GLU A C 1
ATOM 596 O O . GLU A 1 76 ? -10.854 9.730 16.045 1.00 93.44 76 GLU A O 1
ATOM 601 N N . GLN A 1 77 ? -10.247 11.702 16.897 1.00 95.31 77 GLN A N 1
ATOM 602 C CA . GLN A 1 77 ? -10.568 12.452 15.678 1.00 95.31 77 GLN A CA 1
ATOM 603 C C . GLN A 1 77 ? -9.729 12.003 14.469 1.00 95.31 77 GLN A C 1
ATOM 605 O O . GLN A 1 77 ? -10.227 11.934 13.338 1.00 95.31 77 GLN A O 1
ATOM 610 N N . THR A 1 78 ? -8.463 11.660 14.709 1.00 95.62 78 THR A N 1
ATOM 611 C CA . THR A 1 78 ? -7.558 11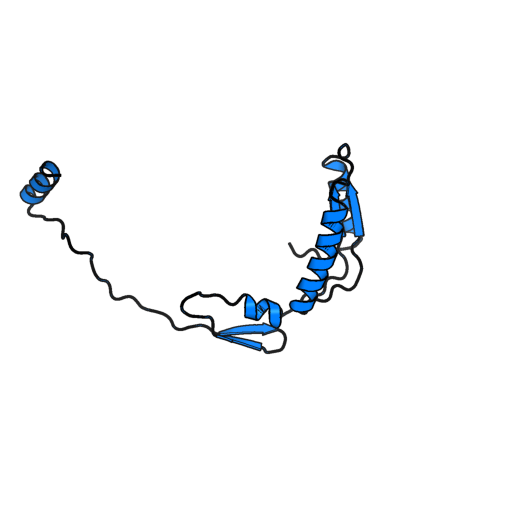.115 13.694 1.00 95.62 78 THR A CA 1
ATOM 612 C C . THR A 1 78 ? -8.026 9.733 13.251 1.00 95.62 78 THR A C 1
ATOM 614 O O . THR A 1 78 ? -8.087 9.470 12.052 1.00 95.62 78 THR A O 1
ATOM 617 N N . ALA A 1 79 ? -8.435 8.874 14.187 1.00 93.69 79 ALA A N 1
ATOM 618 C CA . ALA A 1 79 ? -8.955 7.545 13.884 1.00 93.69 79 ALA A CA 1
ATOM 619 C C . ALA A 1 79 ? -10.256 7.598 13.068 1.00 93.69 79 ALA A C 1
ATOM 621 O O . ALA A 1 79 ? -10.404 6.864 12.091 1.00 93.69 79 ALA A O 1
ATOM 622 N N . GLN A 1 80 ? -11.168 8.514 13.403 1.00 93.56 80 GLN A N 1
ATOM 623 C CA . GLN A 1 80 ? -12.394 8.749 12.632 1.00 93.56 80 GLN A CA 1
ATOM 624 C C . GLN A 1 80 ? -12.091 9.205 11.201 1.00 93.56 80 GLN A C 1
ATOM 626 O O . GLN A 1 80 ? -12.688 8.717 10.238 1.00 93.56 80 GLN A O 1
ATOM 631 N N . SER A 1 81 ? -11.117 10.104 11.040 1.00 96.19 81 SER A N 1
ATOM 632 C CA . SER A 1 81 ? -10.677 10.545 9.714 1.00 96.19 81 SER A CA 1
ATOM 633 C C . SER A 1 81 ? -10.029 9.409 8.926 1.00 96.19 81 SER A C 1
ATOM 635 O O . SER A 1 81 ? -10.371 9.207 7.764 1.00 96.19 81 SER A O 1
ATOM 637 N N . PHE A 1 82 ? -9.174 8.612 9.568 1.00 94.44 82 PHE A N 1
ATOM 638 C CA . PHE A 1 82 ? -8.568 7.432 8.961 1.00 94.44 82 PHE A CA 1
ATOM 639 C C . PHE A 1 82 ? -9.621 6.431 8.470 1.00 94.44 82 PHE A C 1
ATOM 641 O O . PHE A 1 82 ? -9.528 5.969 7.338 1.00 94.44 82 PHE A O 1
ATOM 648 N N . MET A 1 83 ? -10.658 6.136 9.263 1.00 92.50 83 MET A N 1
ATOM 649 C CA . MET A 1 83 ? -11.737 5.223 8.856 1.00 92.50 83 MET A CA 1
ATOM 650 C C . MET A 1 83 ? -12.447 5.676 7.584 1.00 92.50 83 MET A C 1
ATOM 652 O O . MET A 1 83 ? -12.750 4.855 6.716 1.00 92.50 83 MET A O 1
ATOM 656 N N . ARG A 1 84 ? -12.713 6.979 7.468 1.00 92.94 84 ARG A N 1
ATOM 657 C CA . ARG A 1 84 ? -13.329 7.556 6.273 1.00 92.94 84 ARG A CA 1
ATOM 658 C C . ARG A 1 84 ? -12.411 7.412 5.061 1.00 92.94 84 ARG A C 1
ATOM 660 O O . ARG A 1 84 ? -12.853 6.902 4.034 1.00 92.94 84 ARG A O 1
ATOM 667 N N . GLU A 1 85 ? -11.143 7.801 5.185 1.00 94.25 85 GLU A N 1
ATOM 668 C CA . GLU A 1 85 ? -10.200 7.718 4.063 1.00 94.25 85 GLU A CA 1
ATOM 669 C C . GLU A 1 85 ? -9.905 6.272 3.653 1.00 94.25 85 GLU A C 1
ATOM 671 O O . GLU A 1 85 ? -9.824 5.973 2.464 1.00 94.25 85 GLU A O 1
ATOM 676 N N . TYR A 1 86 ? -9.836 5.349 4.613 1.00 91.94 86 TYR A N 1
ATOM 677 C CA . TYR A 1 86 ? -9.672 3.924 4.345 1.00 91.94 86 TYR A CA 1
ATOM 678 C C . TYR A 1 86 ? -10.838 3.367 3.517 1.00 91.94 86 TYR A C 1
ATOM 680 O O . TYR A 1 86 ? -10.617 2.691 2.512 1.00 91.94 86 TYR A O 1
ATOM 688 N N . LYS A 1 87 ? -12.084 3.713 3.874 1.00 91.44 87 LYS A N 1
ATOM 689 C CA . LYS A 1 87 ? -13.275 3.338 3.093 1.00 91.44 87 LYS A CA 1
ATOM 690 C C . LYS A 1 87 ? -13.255 3.928 1.683 1.00 91.44 87 LYS A C 1
ATOM 692 O O . LYS A 1 87 ? -13.558 3.216 0.726 1.00 91.44 87 LYS A O 1
ATOM 697 N N . ASN A 1 88 ? -12.859 5.192 1.543 1.00 91.31 88 ASN A N 1
ATOM 698 C CA . ASN A 1 88 ? -12.745 5.851 0.241 1.00 91.31 88 ASN A CA 1
ATOM 699 C C . ASN A 1 88 ? -11.689 5.173 -0.647 1.00 91.31 88 ASN A C 1
ATOM 701 O O . ASN A 1 88 ? -11.950 4.874 -1.814 1.00 91.31 88 ASN A O 1
ATOM 705 N N . ALA A 1 89 ? -10.513 4.881 -0.088 1.00 90.94 89 ALA A N 1
ATOM 706 C CA . ALA A 1 89 ? -9.425 4.221 -0.801 1.00 90.94 89 ALA A CA 1
ATOM 707 C C . ALA A 1 89 ? -9.806 2.795 -1.230 1.00 90.94 89 ALA A C 1
ATOM 709 O O . ALA A 1 89 ? -9.621 2.430 -2.394 1.00 90.94 89 ALA A O 1
ATOM 710 N N . ALA A 1 90 ? -10.410 2.014 -0.327 1.00 90.94 90 ALA A N 1
ATOM 711 C CA . ALA A 1 90 ? -10.895 0.669 -0.625 1.00 90.94 90 ALA A CA 1
ATOM 712 C C . ALA A 1 90 ? -11.927 0.677 -1.765 1.00 90.94 90 ALA A C 1
ATOM 714 O O . ALA A 1 90 ? -11.835 -0.128 -2.692 1.00 90.94 90 ALA A O 1
ATOM 715 N N . MET A 1 91 ? -12.849 1.648 -1.767 1.00 89.12 91 MET A N 1
ATOM 716 C CA . MET A 1 91 ? -13.830 1.823 -2.841 1.00 89.12 91 MET A CA 1
ATOM 717 C C . MET A 1 91 ? -13.172 2.125 -4.198 1.00 89.12 91 MET A C 1
ATOM 719 O O . MET A 1 91 ? -13.591 1.574 -5.223 1.00 89.12 91 MET A O 1
ATOM 723 N N . GLY A 1 92 ? -12.129 2.963 -4.222 1.00 86.62 92 GLY A N 1
ATOM 724 C CA . GLY A 1 92 ? -11.323 3.213 -5.423 1.00 86.62 92 GLY A CA 1
ATOM 725 C C . GLY A 1 92 ? -10.710 1.921 -5.966 1.00 86.62 92 GLY A C 1
ATOM 726 O O . GLY A 1 92 ? -10.906 1.573 -7.133 1.00 86.62 92 GLY A O 1
ATOM 727 N N . MET A 1 93 ? -10.108 1.138 -5.069 1.00 89.81 93 MET A N 1
ATOM 728 C CA . MET A 1 93 ? -9.497 -0.164 -5.354 1.00 89.81 93 MET A CA 1
ATOM 729 C C . MET A 1 93 ? -10.498 -1.313 -5.541 1.00 89.81 93 MET A C 1
ATOM 731 O O . MET A 1 93 ? -10.080 -2.459 -5.682 1.00 89.81 93 MET A O 1
ATOM 735 N N . LYS A 1 94 ? -11.807 -1.042 -5.561 1.00 89.38 94 LYS A N 1
ATOM 736 C CA . LYS A 1 94 ? -12.858 -2.061 -5.736 1.00 89.38 94 LYS A CA 1
ATOM 737 C C . LYS A 1 94 ? -12.821 -3.170 -4.676 1.00 89.38 94 LYS A C 1
ATOM 739 O O . LYS A 1 94 ? -13.227 -4.295 -4.947 1.00 89.38 94 LYS A O 1
ATOM 744 N N . ILE A 1 95 ? -12.361 -2.835 -3.475 1.00 90.69 95 ILE A N 1
ATOM 745 C CA . ILE A 1 95 ? -12.428 -3.678 -2.284 1.00 90.69 95 ILE A CA 1
ATOM 746 C C . ILE A 1 95 ? -13.674 -3.263 -1.505 1.00 90.69 95 ILE A C 1
ATOM 748 O O . ILE A 1 95 ? -13.813 -2.097 -1.121 1.00 90.69 95 ILE A O 1
ATOM 752 N N . ARG A 1 96 ? -14.606 -4.191 -1.273 1.00 90.38 96 ARG A N 1
ATOM 753 C CA . ARG A 1 96 ? -15.805 -3.886 -0.489 1.00 90.38 96 ARG A CA 1
ATOM 754 C C . ARG A 1 96 ? -15.482 -3.947 1.000 1.00 90.38 96 ARG A C 1
ATOM 756 O O . ARG A 1 96 ? -14.989 -4.958 1.486 1.00 90.38 96 ARG A O 1
ATOM 763 N N . ILE A 1 97 ? -15.850 -2.902 1.737 1.00 90.81 97 ILE A N 1
ATOM 764 C CA . ILE A 1 97 ? -15.895 -2.918 3.204 1.00 90.81 97 ILE A CA 1
ATOM 765 C C . ILE A 1 97 ? -17.360 -3.066 3.607 1.00 90.81 97 ILE A C 1
ATOM 767 O O . ILE A 1 97 ? -18.153 -2.150 3.400 1.00 90.81 97 ILE A O 1
ATOM 771 N N . ALA A 1 98 ? -17.744 -4.247 4.092 1.00 81.50 98 ALA A N 1
ATOM 772 C CA . ALA A 1 98 ? -19.156 -4.594 4.266 1.00 81.50 98 ALA A CA 1
ATOM 773 C C . ALA A 1 98 ? -19.779 -4.022 5.547 1.00 81.50 98 ALA A C 1
ATOM 775 O O . ALA A 1 98 ? -20.956 -3.676 5.527 1.00 81.50 98 ALA A O 1
ATOM 776 N N . ASN A 1 99 ? -19.001 -3.921 6.629 1.00 83.94 99 ASN A N 1
ATOM 777 C CA . ASN A 1 99 ? -19.478 -3.516 7.951 1.00 83.94 99 ASN A CA 1
ATOM 778 C C . ASN A 1 99 ? -18.597 -2.418 8.554 1.00 83.94 99 ASN A C 1
ATOM 780 O O . ASN A 1 99 ? -17.408 -2.298 8.226 1.00 83.94 99 ASN A O 1
ATOM 784 N N . ASP A 1 100 ? -19.177 -1.645 9.471 1.00 86.06 100 ASP A N 1
ATOM 785 C CA . ASP A 1 100 ? -18.412 -0.715 10.295 1.00 86.06 100 ASP A CA 1
ATOM 786 C C . ASP A 1 100 ? -17.408 -1.464 11.183 1.00 86.06 100 ASP A C 1
ATOM 788 O O . ASP A 1 100 ? -17.690 -2.577 11.641 1.00 86.06 100 ASP A O 1
ATOM 792 N N . PRO A 1 101 ? -16.214 -0.887 11.399 1.00 88.69 101 PRO A N 1
ATOM 793 C CA . PRO A 1 101 ? -15.196 -1.527 12.211 1.00 88.69 101 PRO A CA 1
ATOM 794 C C . PRO A 1 101 ? -15.632 -1.602 13.672 1.00 88.69 101 PRO A C 1
ATOM 796 O O . PRO A 1 101 ? -16.322 -0.725 14.189 1.00 88.69 101 PRO A O 1
ATOM 799 N N . ILE A 1 102 ? -15.127 -2.609 14.376 1.00 88.69 102 ILE A N 1
ATOM 800 C CA . ILE A 1 102 ? -15.156 -2.622 15.838 1.00 88.69 102 ILE A CA 1
ATOM 801 C C . ILE A 1 102 ? -14.099 -1.630 16.327 1.00 88.69 102 ILE A C 1
ATOM 803 O O . ILE A 1 102 ? -12.915 -1.789 16.036 1.00 88.69 102 ILE A O 1
ATOM 807 N N . VAL A 1 103 ? -14.510 -0.604 17.068 1.00 89.25 103 VAL A N 1
ATOM 808 C CA . VAL A 1 103 ? -13.627 0.501 17.457 1.00 89.25 103 VAL A CA 1
ATOM 809 C C . VAL A 1 103 ? -13.326 0.492 18.957 1.00 89.25 103 VAL A C 1
ATOM 811 O O . VAL A 1 103 ? -14.226 0.299 19.777 1.00 89.25 103 VAL A O 1
ATOM 814 N N . ARG A 1 104 ? -12.060 0.725 19.338 1.00 89.81 104 ARG A N 1
ATOM 815 C CA . ARG A 1 104 ? -11.655 0.859 20.744 1.00 89.81 104 ARG A CA 1
ATOM 816 C C . ARG A 1 104 ? -10.641 1.977 20.987 1.00 89.81 104 ARG A C 1
ATOM 818 O O . ARG A 1 104 ? -9.481 1.880 20.597 1.00 89.81 104 ARG A O 1
ATOM 825 N N . GLY A 1 105 ? -11.067 2.976 21.759 1.00 89.75 105 GLY A N 1
ATOM 826 C CA . GLY A 1 105 ? -10.191 3.990 22.341 1.00 89.75 105 GLY A CA 1
ATOM 827 C C . GLY A 1 105 ? -9.539 3.513 23.645 1.00 89.75 105 GLY A C 1
ATOM 828 O O . GLY A 1 105 ? -10.221 3.357 24.664 1.00 89.75 105 GLY A O 1
ATOM 829 N N . VAL A 1 106 ? -8.218 3.343 23.625 1.00 88.81 106 VAL A N 1
ATOM 830 C CA . VAL A 1 106 ? -7.372 2.918 24.753 1.00 88.81 106 VAL A CA 1
ATOM 831 C C . VAL A 1 106 ? -6.977 4.113 25.615 1.00 88.81 106 VAL A C 1
ATOM 833 O O . VAL A 1 106 ? -6.588 5.169 25.103 1.00 88.81 106 VAL A O 1
ATOM 836 N N . SER A 1 107 ? -7.082 3.953 26.935 1.00 82.81 107 SER A N 1
ATOM 837 C CA . SER A 1 107 ? -6.632 4.971 27.891 1.00 82.81 107 SER A CA 1
ATOM 838 C C . SER A 1 107 ? -5.106 5.108 27.868 1.00 82.81 107 SER A C 1
ATOM 840 O O . SER A 1 107 ? -4.388 4.128 27.680 1.00 82.81 107 SER A O 1
ATOM 842 N N . SER A 1 108 ? -4.583 6.301 28.159 1.00 69.81 108 SER A N 1
ATOM 843 C CA . SER A 1 108 ? -3.142 6.525 28.359 1.00 69.81 108 SER A CA 1
ATOM 844 C C . SER A 1 108 ? -2.548 5.653 29.475 1.00 69.81 108 SER A C 1
ATOM 846 O O . SER A 1 108 ? -1.365 5.328 29.431 1.00 69.81 108 SER A O 1
ATOM 848 N N . THR A 1 109 ? -3.365 5.223 30.439 1.00 72.56 109 THR A N 1
ATOM 849 C CA . THR A 1 109 ? -2.977 4.309 31.528 1.00 72.56 109 THR A CA 1
ATOM 850 C C . THR A 1 109 ? -3.125 2.824 31.179 1.00 72.56 109 THR A C 1
ATOM 852 O O . THR A 1 109 ? -2.563 1.976 31.869 1.00 72.56 109 THR A O 1
ATOM 855 N N . GLY A 1 110 ? -3.866 2.497 30.116 1.00 66.38 110 GLY A N 1
ATOM 856 C CA . GLY A 1 110 ? -4.271 1.135 29.752 1.00 66.38 110 GLY A CA 1
ATOM 857 C C . GLY A 1 110 ? -3.150 0.248 29.208 1.00 66.38 110 GLY A C 1
ATOM 858 O O . GLY A 1 110 ? -3.235 -0.985 29.260 1.00 66.38 110 GLY A O 1
ATOM 859 N N . GLY A 1 111 ? -2.070 0.873 28.727 1.00 74.81 111 GLY A N 1
ATOM 860 C CA . GLY A 1 111 ? -0.862 0.207 28.241 1.00 74.81 111 GLY A CA 1
ATOM 861 C C . GLY A 1 111 ? -1.133 -0.913 27.227 1.00 74.81 111 GLY A C 1
ATOM 862 O O . GLY A 1 111 ? -2.183 -0.986 26.597 1.00 74.81 111 GLY A O 1
ATOM 863 N N . VAL A 1 112 ? -0.177 -1.835 27.085 1.00 84.31 112 VAL A N 1
ATOM 864 C CA . VAL A 1 112 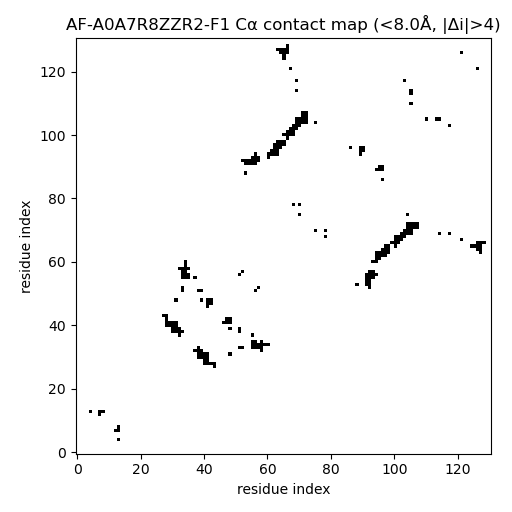? -0.242 -2.974 26.144 1.00 84.31 112 VAL A CA 1
ATOM 865 C C . VAL A 1 112 ? -1.387 -3.952 26.465 1.00 84.31 112 VAL A C 1
ATOM 867 O O . VAL A 1 112 ? -1.899 -4.625 25.572 1.00 84.31 112 VAL A O 1
ATOM 870 N N . LYS A 1 113 ? -1.836 -4.024 27.727 1.00 86.69 113 LYS A N 1
ATOM 871 C CA . LYS A 1 113 ? -2.877 -4.971 28.164 1.00 86.69 113 LYS A CA 1
ATOM 872 C C . LYS A 1 113 ? -4.227 -4.707 27.497 1.00 86.69 113 LYS A C 1
ATOM 874 O O . LYS A 1 113 ?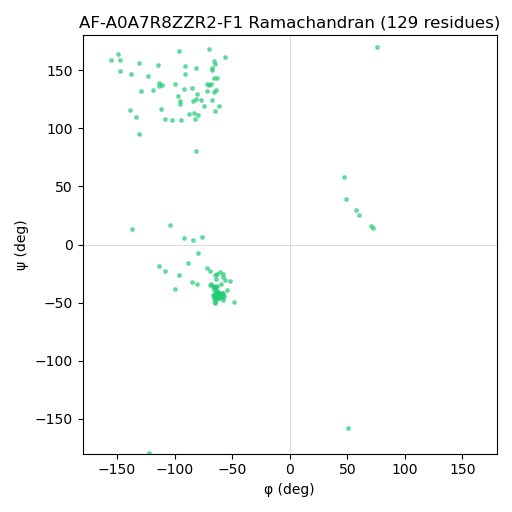 -4.890 -5.660 27.094 1.00 86.69 113 LYS A O 1
ATOM 879 N N . GLU A 1 114 ? -4.618 -3.443 27.343 1.00 85.62 114 GLU A N 1
ATOM 880 C CA . GLU A 1 114 ? -5.864 -3.092 26.648 1.00 85.62 114 GLU A CA 1
ATOM 881 C C . GLU A 1 114 ? -5.812 -3.459 25.156 1.00 85.62 114 GLU A C 1
ATOM 883 O O . GLU A 1 114 ? -6.801 -3.973 24.625 1.00 85.62 114 GLU A O 1
ATOM 888 N N . TYR A 1 115 ? -4.648 -3.307 24.507 1.00 86.06 115 TYR A N 1
ATOM 889 C CA . TYR A 1 115 ? -4.442 -3.760 23.126 1.00 86.06 115 TYR A CA 1
ATOM 890 C C . TYR A 1 115 ? -4.574 -5.275 22.989 1.00 86.06 115 TYR A C 1
ATOM 892 O O . TYR A 1 115 ? -5.291 -5.758 22.115 1.00 86.06 115 TYR A O 1
ATOM 900 N N . LEU A 1 116 ? -3.931 -6.037 23.876 1.00 88.38 116 LEU A N 1
ATOM 901 C CA . LEU A 1 116 ? -4.004 -7.498 23.848 1.00 88.38 116 LEU A CA 1
ATOM 902 C C . LEU A 1 116 ? -5.424 -8.006 24.094 1.00 88.38 116 LEU A C 1
ATOM 904 O O . LEU A 1 116 ? -5.871 -8.911 23.393 1.00 88.38 116 LEU A O 1
ATOM 908 N N . LYS A 1 117 ? -6.148 -7.402 25.043 1.00 88.00 117 LYS A N 1
ATOM 909 C CA . LYS A 1 117 ? -7.541 -7.760 25.323 1.00 88.00 117 LYS A CA 1
ATOM 910 C C . LYS A 1 117 ? -8.427 -7.531 24.096 1.00 88.00 117 LYS A C 1
ATOM 912 O O . LYS A 1 117 ? -9.203 -8.406 23.729 1.00 88.00 117 LYS A O 1
ATOM 917 N N . PHE A 1 118 ? -8.262 -6.396 23.419 1.00 86.94 118 PHE A N 1
ATOM 918 C CA . PHE A 1 118 ? -8.973 -6.126 22.172 1.00 86.94 118 PHE A CA 1
ATOM 919 C C . PHE A 1 118 ? -8.647 -7.141 21.076 1.00 86.94 118 PHE A C 1
ATOM 921 O O . PHE A 1 118 ? -9.554 -7.663 20.442 1.00 86.94 118 PHE A O 1
ATOM 928 N N . LEU A 1 119 ? -7.369 -7.473 20.875 1.00 86.25 119 LEU A N 1
ATOM 929 C CA . LEU A 1 119 ? -6.970 -8.470 19.880 1.00 86.25 119 LEU A CA 1
ATOM 930 C C . LEU A 1 119 ? -7.529 -9.864 20.199 1.00 86.25 119 LEU A C 1
ATOM 932 O O . LEU A 1 119 ? -7.882 -10.600 19.282 1.00 86.25 119 LEU A O 1
ATOM 936 N N . GLN A 1 120 ? -7.626 -10.236 21.477 1.00 87.50 120 GLN A N 1
ATOM 937 C CA . GLN A 1 120 ? -8.250 -11.492 21.900 1.00 87.50 120 GLN A CA 1
ATOM 938 C C . GLN A 1 120 ? -9.750 -11.517 21.599 1.00 87.50 120 GLN A C 1
ATOM 940 O O . GLN A 1 120 ? -10.236 -12.502 21.051 1.00 87.50 120 GLN A O 1
ATOM 945 N N . GLU A 1 121 ? -10.466 -10.436 21.908 1.00 84.50 121 GLU A N 1
ATOM 946 C CA . GLU A 1 121 ? -11.886 -10.288 21.566 1.00 84.50 121 GLU A CA 1
ATOM 947 C C . GLU A 1 121 ? -12.092 -10.303 20.044 1.00 84.50 121 GLU A C 1
ATOM 949 O O . GLU A 1 121 ? -12.976 -10.990 19.541 1.00 84.50 121 GLU A O 1
ATOM 954 N N . MET A 1 122 ? -11.213 -9.633 19.295 1.00 82.62 122 MET A N 1
ATOM 955 C CA . MET A 1 122 ? -11.218 -9.662 17.836 1.00 82.62 122 MET A CA 1
ATOM 956 C C . MET A 1 122 ? -10.977 -11.073 17.307 1.00 82.62 122 MET A C 1
ATOM 958 O O . MET A 1 122 ? -11.696 -11.505 16.429 1.00 82.62 122 MET A O 1
ATOM 962 N N . LYS A 1 123 ? -10.046 -11.866 17.846 1.00 81.06 123 LYS A N 1
ATOM 963 C CA . LYS A 1 123 ? -9.853 -13.253 17.375 1.00 81.06 123 LYS A CA 1
ATOM 964 C C . LYS A 1 123 ? -11.126 -14.104 17.450 1.00 81.06 123 LYS A C 1
ATOM 966 O O . LYS A 1 123 ? -11.301 -14.982 16.611 1.00 81.06 123 LYS A O 1
ATOM 971 N N . GLN A 1 124 ? -12.018 -13.835 18.404 1.00 78.38 124 GLN A N 1
ATOM 972 C CA . GLN A 1 124 ? -13.293 -14.550 18.528 1.00 78.38 124 GLN A CA 1
ATOM 973 C C . GLN A 1 124 ? -14.270 -14.218 17.390 1.00 78.38 124 GLN A C 1
ATOM 975 O O . GLN A 1 124 ? -15.130 -15.034 17.075 1.00 78.38 124 GLN A O 1
ATOM 980 N N . THR A 1 125 ? -14.117 -13.063 16.735 1.00 72.69 125 THR A N 1
ATOM 981 C CA . THR A 1 125 ? -14.945 -12.639 15.596 1.00 72.69 125 THR A CA 1
ATOM 982 C C . THR A 1 125 ? -14.371 -13.050 14.234 1.00 72.69 125 THR A C 1
ATOM 984 O O . THR A 1 125 ? -14.938 -12.689 13.206 1.00 72.69 125 THR A O 1
ATOM 987 N N . ASN A 1 126 ? -13.276 -13.827 14.212 1.00 68.50 126 ASN A N 1
ATOM 988 C CA . ASN A 1 126 ? -12.570 -14.292 13.008 1.00 68.50 126 ASN A CA 1
ATOM 989 C C . ASN A 1 126 ? -12.311 -13.179 11.961 1.00 68.50 126 ASN A C 1
ATOM 991 O O . ASN A 1 126 ? -12.773 -13.269 10.819 1.00 68.50 126 ASN A O 1
ATOM 995 N N . PRO A 1 127 ? -11.609 -12.095 12.334 1.00 67.56 127 PRO A N 1
ATOM 996 C CA . PRO A 1 127 ? -11.406 -10.950 11.472 1.00 67.56 127 PRO A CA 1
ATOM 997 C C . PRO A 1 127 ? -10.509 -11.329 10.306 1.00 67.56 127 PRO A C 1
ATOM 999 O O . PRO A 1 127 ? -9.481 -11.992 10.464 1.00 67.56 127 PRO A O 1
ATOM 1002 N N . GLN A 1 128 ? -10.882 -10.844 9.130 1.00 64.06 128 GLN A N 1
ATOM 1003 C CA . GLN A 1 128 ? -10.056 -10.953 7.940 1.00 64.06 128 GLN A CA 1
ATOM 1004 C C . GLN A 1 128 ? -9.014 -9.839 8.006 1.00 64.06 128 GLN A C 1
ATOM 1006 O O . GLN A 1 128 ? -9.201 -8.760 7.452 1.00 64.06 128 GLN A O 1
ATOM 1011 N N . ILE A 1 129 ? -7.946 -10.057 8.773 1.00 55.78 129 ILE A N 1
ATOM 1012 C CA . ILE A 1 129 ? -6.836 -9.107 8.822 1.00 55.78 129 ILE A CA 1
ATOM 1013 C C . ILE A 1 129 ? -5.975 -9.339 7.578 1.00 55.78 129 ILE A C 1
ATOM 1015 O O . ILE A 1 129 ? -5.317 -10.372 7.462 1.00 55.78 129 ILE A O 1
ATOM 1019 N N . GLN A 1 130 ? -5.971 -8.372 6.661 1.00 43.59 130 GLN A N 1
ATOM 1020 C CA . GLN A 1 130 ? -4.862 -8.186 5.729 1.00 43.59 130 GLN A CA 1
ATOM 1021 C C . GLN A 1 130 ? -3.844 -7.271 6.415 1.00 43.59 130 GLN A C 1
ATOM 1023 O O . GLN A 1 130 ? -4.155 -6.115 6.703 1.00 43.59 130 GLN A O 1
ATOM 1028 N N . VAL A 1 131 ? -2.679 -7.834 6.745 1.00 32.56 131 VAL A N 1
ATOM 1029 C CA . VAL A 1 131 ? -1.486 -7.085 7.173 1.00 32.56 131 VAL A CA 1
ATOM 1030 C C . VAL A 1 131 ? -0.748 -6.605 5.934 1.00 32.56 131 VAL A C 1
ATOM 1032 O O . VAL A 1 131 ? -0.634 -7.424 4.993 1.00 32.56 131 VAL A O 1
#

Radius of gyration: 27.52 Å; Cα contacts (8 Å, |Δi|>4): 138; chains: 1; bounding box: 77×27×55 Å

Secondary structure (DSSP, 8-state):
-HHHHHHHHHTT----SS--------PPPPEEE-GGG-EEEPPTTT---HHHHHHH--SS---B-S-EEEEEGGGHHHHHHHHHHHHHHHHHTT--B-SPPEEEEE-TTTHHHHHHHHHHHHHHT------

Nearest PDB structures (foldseek):
  9ij3-assembly1_A  TM=8.637E-01  e=3.173E-04  Mus musculus
  5guh-assembly1_A  TM=8.440E-01  e=7.501E-04  Bombyx mori
  9ij0-assembly1_A  TM=8.378E-01  e=1.660E-03  Mus musculus
  9iiz-assembly1_A  TM=8.167E-01  e=9.149E-04  Ephydatia fluviatilis
  7yfx-assembly1_A  TM=8.449E-01  e=1.209E-02  Homo sapiens